Protein AF-A0AAV5N9G0-F1 (afdb_monomer_lite)

Foldseek 3Di:
DAWDWDDDVPDIDIDDPDVVNVVVVQCVPDPDHDDPVVVQVVQCPDPPDPDDDD

Structure (mmCIF, N/CA/C/O backbone):
data_AF-A0AAV5N9G0-F1
#
_entry.id   AF-A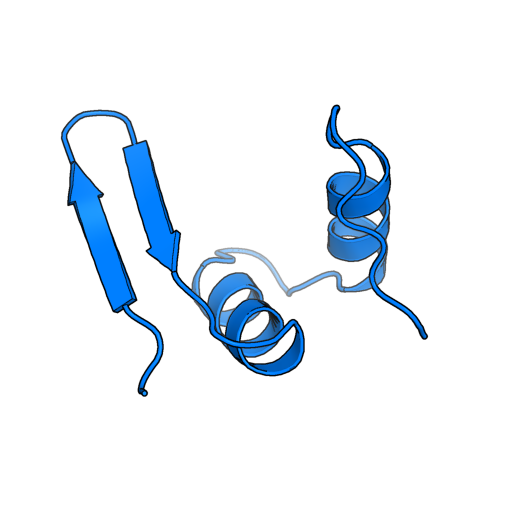0AAV5N9G0-F1
#
loop_
_atom_site.group_PDB
_atom_site.id
_atom_site.type_symbol
_atom_site.label_atom_id
_atom_site.label_alt_id
_atom_site.label_comp_id
_atom_site.label_asym_id
_atom_site.label_entity_id
_atom_site.label_seq_id
_atom_site.pdbx_PDB_ins_code
_atom_site.Cartn_x
_atom_site.Cartn_y
_atom_site.Cartn_z
_atom_site.occupancy
_atom_site.B_iso_or_equiv
_atom_site.auth_seq_id
_atom_site.auth_comp_id
_atom_site.auth_asym_id
_atom_site.auth_atom_id
_atom_site.pdbx_PDB_model_num
ATOM 1 N N . MET A 1 1 ? -9.962 10.271 10.467 1.00 63.91 1 MET A N 1
ATOM 2 C CA . MET A 1 1 ? -10.567 8.924 10.533 1.00 63.91 1 MET A CA 1
ATOM 3 C C . MET A 1 1 ? -9.480 7.878 10.336 1.00 63.91 1 MET A C 1
ATOM 5 O O . MET A 1 1 ? -8.741 7.992 9.378 1.00 63.91 1 MET A O 1
ATOM 9 N N . PRO A 1 2 ? -9.350 6.872 11.205 1.00 80.31 2 PRO A N 1
ATOM 10 C CA . PRO A 1 2 ? -8.325 5.847 11.026 1.00 80.31 2 PRO A CA 1
ATOM 11 C C . PRO A 1 2 ? -8.530 5.072 9.716 1.00 80.31 2 PRO A C 1
ATOM 13 O O . PRO A 1 2 ? -9.668 4.930 9.256 1.00 80.31 2 PRO A O 1
ATOM 16 N N . LEU A 1 3 ? -7.431 4.552 9.165 1.00 83.06 3 LEU A N 1
ATOM 17 C CA . LEU A 1 3 ? -7.420 3.573 8.080 1.00 83.06 3 LEU A CA 1
ATOM 18 C C . LEU A 1 3 ? -8.451 2.467 8.364 1.00 83.06 3 LEU A C 1
ATOM 20 O O . LEU A 1 3 ? -8.449 1.872 9.444 1.00 83.06 3 LEU A O 1
ATOM 24 N N . LYS A 1 4 ? -9.336 2.185 7.404 1.00 89.69 4 LYS A N 1
ATOM 25 C CA . LYS A 1 4 ? -10.317 1.096 7.519 1.00 89.69 4 LYS A CA 1
ATOM 26 C C . LYS A 1 4 ? -9.962 -0.016 6.550 1.00 89.69 4 LYS A C 1
ATOM 28 O O . LYS A 1 4 ? -9.987 0.192 5.340 1.00 89.69 4 LYS A O 1
ATOM 33 N N . ILE A 1 5 ? -9.690 -1.200 7.087 1.00 88.31 5 ILE A N 1
ATOM 34 C CA . ILE A 1 5 ? -9.441 -2.414 6.309 1.00 88.31 5 ILE A CA 1
ATOM 35 C C . ILE A 1 5 ? -10.630 -3.351 6.503 1.00 88.31 5 ILE A C 1
ATOM 37 O O . ILE A 1 5 ? -11.044 -3.620 7.631 1.00 88.31 5 ILE A O 1
ATOM 41 N N . ARG A 1 6 ? -11.197 -3.847 5.403 1.00 92.69 6 ARG A N 1
ATOM 42 C CA . ARG A 1 6 ? -12.247 -4.871 5.412 1.00 92.69 6 ARG A CA 1
ATOM 43 C C . ARG A 1 6 ? -11.801 -6.033 4.540 1.00 92.69 6 ARG A C 1
ATOM 45 O O . ARG A 1 6 ? -11.481 -5.833 3.373 1.00 92.69 6 ARG A O 1
ATOM 52 N N . VAL A 1 7 ? -11.807 -7.236 5.101 1.00 90.50 7 VAL A N 1
ATOM 53 C CA . VAL A 1 7 ? -11.530 -8.470 4.359 1.00 90.50 7 VAL A CA 1
ATOM 54 C C . VAL A 1 7 ? -12.859 -9.081 3.934 1.00 90.50 7 VAL A C 1
ATOM 56 O O . VAL A 1 7 ? -13.770 -9.233 4.747 1.00 90.50 7 VAL A O 1
ATOM 59 N N . MET A 1 8 ? -12.974 -9.403 2.654 1.00 95.62 8 MET A N 1
ATOM 60 C CA . MET A 1 8 ? -14.124 -10.065 2.050 1.00 95.62 8 MET A CA 1
ATOM 61 C C . MET A 1 8 ? -13.638 -11.309 1.293 1.00 95.62 8 MET A C 1
ATOM 63 O O . MET A 1 8 ? -12.449 -11.417 0.984 1.00 95.62 8 MET A O 1
ATOM 67 N N . PRO A 1 9 ? -14.520 -12.269 0.970 1.00 95.81 9 PRO A N 1
ATOM 68 C CA . PRO A 1 9 ? -14.132 -13.401 0.136 1.00 95.81 9 PRO A CA 1
ATOM 69 C C . PRO A 1 9 ? -13.571 -12.919 -1.210 1.00 95.81 9 PRO A C 1
ATOM 71 O O . PRO A 1 9 ? -14.283 -12.309 -2.003 1.00 95.81 9 PRO A O 1
ATOM 74 N N . GLY A 1 10 ? -12.282 -13.167 -1.451 1.00 92.50 10 GLY A N 1
ATOM 75 C CA . GLY A 1 10 ? -11.599 -12.815 -2.698 1.00 92.50 10 GLY A CA 1
ATOM 76 C C . GLY A 1 10 ? -11.099 -11.370 -2.820 1.00 92.50 10 GLY A C 1
ATOM 77 O O . GLY A 1 10 ? -10.452 -11.065 -3.818 1.00 92.50 10 GLY A O 1
ATOM 78 N N . CYS A 1 11 ? -11.341 -10.480 -1.847 1.00 90.31 11 CYS A N 1
ATOM 79 C CA . CYS A 1 11 ? -10.794 -9.120 -1.898 1.00 90.31 11 CYS A CA 1
ATOM 80 C C . CYS A 1 11 ? -10.575 -8.473 -0.522 1.00 90.31 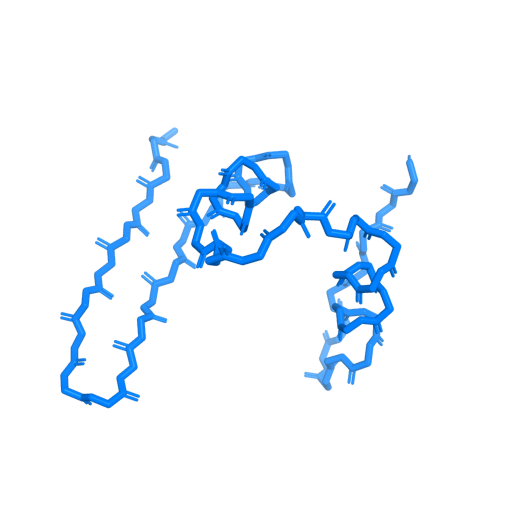11 CYS A C 1
ATOM 82 O O . CYS A 1 11 ? -11.183 -8.838 0.484 1.00 90.31 11 CYS A O 1
ATOM 84 N N . ILE A 1 12 ? -9.699 -7.468 -0.494 1.00 89.94 12 ILE A N 1
ATOM 85 C CA . ILE A 1 12 ? -9.485 -6.585 0.654 1.00 89.94 12 ILE A CA 1
ATOM 86 C C . ILE A 1 12 ? -9.855 -5.171 0.212 1.00 89.94 12 ILE A C 1
ATOM 88 O O . ILE A 1 12 ? -9.375 -4.690 -0.812 1.00 89.94 12 ILE A O 1
ATOM 92 N N . VAL A 1 13 ? -10.706 -4.503 0.987 1.00 90.00 13 VAL A N 1
ATOM 93 C CA . VAL A 1 13 ? -11.073 -3.100 0.776 1.00 90.00 13 VAL A CA 1
ATOM 94 C C . VAL A 1 13 ? -10.330 -2.253 1.800 1.00 90.00 13 VAL A C 1
ATOM 96 O O . VAL A 1 13 ? -10.561 -2.386 3.003 1.00 90.00 13 VAL A O 1
ATOM 99 N N . ILE A 1 14 ? -9.451 -1.377 1.314 1.00 88.06 14 ILE A N 1
ATOM 100 C CA . ILE A 1 14 ? -8.678 -0.436 2.128 1.00 88.06 14 ILE A CA 1
ATOM 101 C C . ILE A 1 14 ? -9.224 0.960 1.861 1.00 88.06 14 ILE A C 1
ATOM 103 O O . ILE A 1 14 ? -9.232 1.432 0.728 1.00 88.06 14 ILE A O 1
ATOM 107 N N . THR A 1 15 ? -9.707 1.621 2.905 1.00 88.00 15 THR A N 1
ATOM 108 C CA . THR A 1 15 ? -10.126 3.021 2.852 1.00 88.00 15 THR A CA 1
ATOM 109 C C . THR A 1 15 ? -9.138 3.848 3.660 1.00 88.00 15 THR A C 1
ATOM 111 O O . THR A 1 15 ? -9.111 3.755 4.889 1.00 88.00 15 THR A O 1
ATOM 114 N N . ALA A 1 16 ? -8.333 4.640 2.956 1.00 84.31 16 ALA A N 1
ATOM 115 C CA . ALA A 1 16 ? -7.399 5.607 3.521 1.00 84.31 16 ALA A CA 1
ATOM 116 C C . ALA A 1 16 ? -7.919 7.027 3.263 1.00 84.31 16 ALA A C 1
ATOM 118 O O . ALA A 1 16 ? -8.523 7.281 2.221 1.00 84.31 16 ALA A O 1
ATOM 119 N N . GLN A 1 17 ? -7.701 7.957 4.193 1.00 80.88 17 GLN A N 1
ATOM 120 C CA . GLN A 1 17 ? -8.081 9.358 3.969 1.00 80.88 17 GLN A CA 1
ATOM 121 C C . GLN A 1 17 ? -7.071 10.113 3.101 1.00 80.88 17 GLN A C 1
ATOM 123 O O . GLN A 1 17 ? -7.409 11.124 2.492 1.00 80.88 17 GLN A O 1
ATOM 128 N N . ASN A 1 18 ? -5.819 9.660 3.098 1.00 80.25 18 ASN A N 1
ATOM 129 C CA . ASN A 1 18 ? -4.720 10.239 2.338 1.00 80.25 18 ASN A CA 1
ATOM 130 C C . ASN A 1 18 ? -3.720 9.142 1.939 1.00 80.25 18 ASN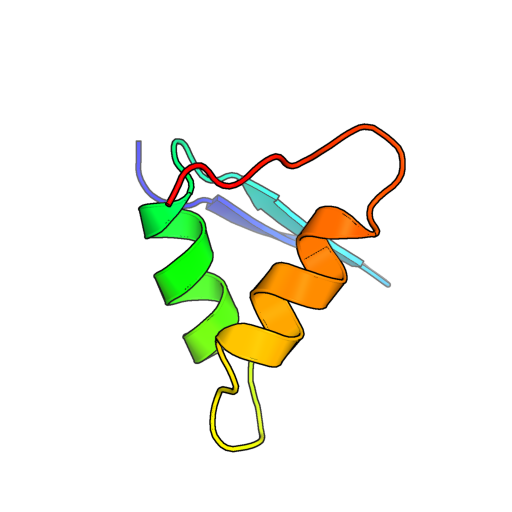 A C 1
ATOM 132 O O . ASN A 1 18 ? -3.771 8.018 2.443 1.00 80.25 18 ASN A O 1
ATOM 136 N N . ALA A 1 19 ? -2.802 9.478 1.034 1.00 77.44 19 ALA A N 1
ATOM 137 C CA . ALA A 1 19 ? -1.816 8.531 0.518 1.00 77.44 19 ALA A CA 1
ATOM 138 C C . ALA A 1 19 ? -0.823 8.036 1.589 1.00 77.44 19 ALA A C 1
ATOM 140 O O . ALA A 1 19 ? -0.366 6.901 1.503 1.00 77.44 19 ALA A O 1
ATOM 141 N N . ASN A 1 20 ? -0.534 8.828 2.628 1.00 81.31 20 ASN A N 1
ATOM 142 C CA . ASN A 1 20 ? 0.398 8.427 3.689 1.00 81.31 20 ASN A CA 1
ATOM 143 C C . ASN A 1 20 ? -0.151 7.258 4.519 1.00 81.31 20 ASN A C 1
ATOM 145 O O . ASN A 1 20 ? 0.576 6.312 4.807 1.00 81.31 20 ASN A O 1
ATOM 149 N N . GLU A 1 21 ? -1.444 7.282 4.857 1.00 83.38 21 GLU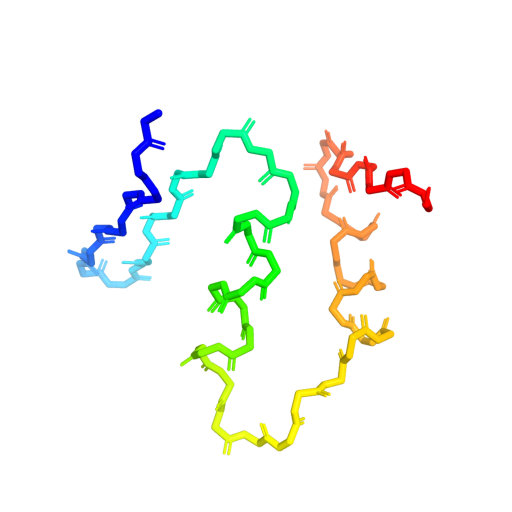 A N 1
ATOM 150 C CA . GLU A 1 21 ? -2.106 6.158 5.537 1.00 83.38 21 GLU A CA 1
ATOM 151 C C . GLU A 1 21 ? -2.123 4.890 4.664 1.00 83.38 21 GLU A C 1
ATOM 153 O O . GLU A 1 21 ? -1.978 3.776 5.173 1.00 83.38 21 GLU A O 1
ATOM 158 N N . LEU A 1 22 ? -2.273 5.053 3.344 1.00 82.81 22 LEU A N 1
ATOM 159 C CA . LEU A 1 22 ? -2.180 3.946 2.394 1.00 82.81 22 LEU A CA 1
ATOM 160 C C . LEU A 1 22 ? -0.762 3.356 2.370 1.00 82.81 22 LEU A C 1
ATOM 162 O O . LEU A 1 22 ? -0.627 2.135 2.329 1.00 82.81 22 LEU A O 1
ATOM 166 N N . TRP A 1 23 ? 0.281 4.188 2.454 1.00 85.44 23 TRP A N 1
ATOM 167 C CA . TRP A 1 23 ? 1.666 3.719 2.440 1.00 85.44 23 TRP A CA 1
ATOM 168 C C . TRP A 1 23 ? 2.008 2.800 3.606 1.00 85.44 23 TRP A C 1
ATOM 170 O O . TRP A 1 23 ? 2.488 1.691 3.370 1.00 85.44 23 TRP A O 1
ATOM 180 N N . SER A 1 24 ? 1.675 3.193 4.839 1.00 82.38 24 SER A N 1
ATOM 181 C CA . SER A 1 24 ? 1.868 2.325 6.010 1.00 82.38 24 SER A CA 1
ATOM 182 C C . SER A 1 24 ? 1.099 1.005 5.889 1.00 82.38 24 SER A C 1
ATOM 184 O O . SER A 1 24 ? 1.555 -0.033 6.363 1.00 82.38 24 SER A O 1
ATOM 186 N N . CYS A 1 25 ? -0.067 1.022 5.235 1.00 87.06 25 CYS A N 1
ATOM 187 C CA . CYS A 1 25 ? -0.838 -0.192 4.995 1.00 87.06 25 CYS A CA 1
ATOM 188 C C . CYS A 1 25 ? -0.165 -1.123 3.979 1.00 87.06 25 CYS A C 1
ATOM 190 O O . CYS A 1 25 ? -0.147 -2.333 4.186 1.00 87.06 25 CYS A O 1
ATOM 192 N N . LEU A 1 26 ? 0.350 -0.580 2.873 1.00 87.81 26 LEU A N 1
ATOM 193 C CA . LEU A 1 26 ? 0.977 -1.371 1.812 1.00 87.81 26 LEU A CA 1
ATOM 194 C C . LEU A 1 26 ? 2.254 -2.058 2.300 1.00 87.81 26 LEU A C 1
ATOM 196 O O . LEU A 1 26 ? 2.474 -3.223 1.976 1.00 87.81 26 LEU A O 1
ATOM 200 N N . GLU A 1 27 ? 3.043 -1.371 3.125 1.00 88.50 27 GLU A N 1
ATOM 201 C CA . GLU A 1 27 ? 4.218 -1.958 3.770 1.00 88.50 27 GLU A CA 1
ATOM 202 C C . GLU A 1 27 ? 3.828 -3.145 4.663 1.00 88.50 27 GLU A C 1
ATOM 204 O O . GLU A 1 27 ? 4.381 -4.234 4.517 1.00 88.50 27 GLU A O 1
ATOM 209 N N . GLY A 1 28 ? 2.804 -2.982 5.508 1.00 87.50 28 GLY A N 1
ATOM 210 C CA . GLY A 1 28 ? 2.314 -4.046 6.392 1.00 87.50 28 GLY A CA 1
ATOM 211 C C . GLY A 1 28 ? 1.662 -5.242 5.680 1.00 87.50 28 GLY A C 1
ATOM 212 O O . GLY A 1 28 ? 1.500 -6.295 6.293 1.00 87.50 28 GLY A O 1
ATOM 213 N N . LEU A 1 29 ? 1.284 -5.103 4.405 1.00 86.50 29 LEU A N 1
ATOM 214 C CA . LEU A 1 29 ? 0.730 -6.188 3.583 1.00 86.50 29 LEU A CA 1
ATOM 215 C C . LEU A 1 29 ? 1.804 -6.980 2.824 1.00 86.50 29 LEU A C 1
ATOM 217 O O . LEU A 1 29 ? 1.497 -8.024 2.244 1.00 86.50 29 LEU A O 1
ATOM 221 N N . SER A 1 30 ? 3.046 -6.497 2.796 1.00 88.19 30 SER A N 1
ATOM 222 C CA . SER A 1 30 ? 4.119 -7.136 2.043 1.00 88.19 30 SER A CA 1
ATOM 223 C C . SER A 1 30 ? 4.736 -8.301 2.821 1.00 88.19 30 SER A C 1
ATOM 225 O O . SER A 1 30 ? 5.161 -8.154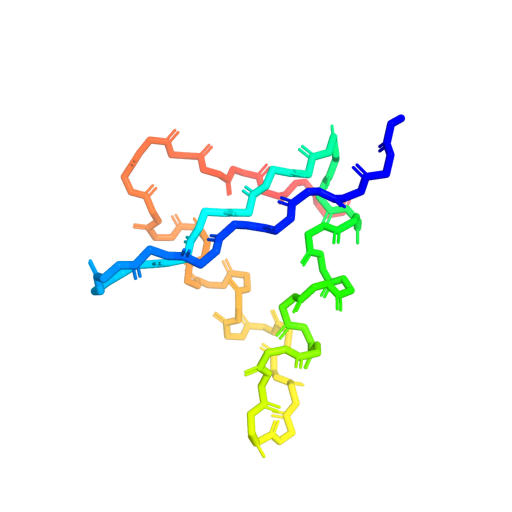 3.962 1.00 88.19 30 SER A O 1
ATOM 227 N N . ILE A 1 31 ? 4.828 -9.470 2.180 1.00 88.50 31 ILE A N 1
ATOM 228 C CA . ILE A 1 31 ? 5.550 -10.639 2.720 1.00 88.50 31 ILE A CA 1
ATOM 229 C C . ILE A 1 31 ? 7.059 -10.525 2.435 1.00 88.50 31 ILE A C 1
ATOM 231 O O . ILE A 1 31 ? 7.886 -11.042 3.183 1.00 88.50 31 ILE A O 1
ATOM 235 N N . ALA A 1 32 ? 7.419 -9.849 1.343 1.00 91.62 32 ALA A N 1
ATOM 236 C CA . ALA A 1 32 ? 8.797 -9.539 0.973 1.00 91.62 32 ALA A CA 1
ATOM 237 C C . ALA A 1 32 ? 9.205 -8.152 1.508 1.00 91.62 32 ALA A C 1
ATOM 239 O O . ALA A 1 32 ? 8.326 -7.367 1.878 1.00 91.62 32 ALA A O 1
ATOM 240 N N . PRO A 1 33 ? 10.507 -7.799 1.509 1.00 92.88 33 PRO A N 1
ATOM 241 C CA . PRO A 1 33 ? 10.929 -6.424 1.759 1.00 92.88 33 PRO A CA 1
ATOM 242 C C . PRO A 1 33 ? 10.157 -5.446 0.869 1.00 92.88 33 PRO A C 1
ATOM 244 O O . PRO A 1 33 ? 10.040 -5.659 -0.340 1.00 92.88 33 PRO A O 1
ATOM 247 N N . PHE A 1 34 ? 9.593 -4.405 1.478 1.00 92.00 34 PHE A N 1
ATOM 248 C CA . PHE A 1 34 ? 8.716 -3.478 0.777 1.00 92.00 34 PHE A CA 1
ATOM 249 C C . PHE A 1 34 ? 9.502 -2.616 -0.221 1.00 92.00 34 PHE A C 1
ATOM 251 O O . PHE A 1 34 ? 10.416 -1.885 0.155 1.00 92.00 34 PHE A O 1
ATOM 258 N N . ASP A 1 35 ? 9.128 -2.687 -1.501 1.00 92.31 35 ASP A N 1
ATOM 259 C CA . ASP A 1 35 ? 9.675 -1.843 -2.565 1.00 92.31 35 ASP A CA 1
ATOM 260 C C . ASP A 1 35 ? 8.701 -0.697 -2.876 1.00 92.31 35 ASP A C 1
ATOM 262 O O . ASP A 1 35 ? 7.738 -0.839 -3.639 1.00 92.31 35 ASP A O 1
ATOM 266 N N . ALA A 1 36 ? 8.982 0.470 -2.294 1.00 88.88 36 ALA A N 1
ATOM 267 C CA . ALA A 1 36 ? 8.189 1.677 -2.501 1.00 88.88 36 ALA A CA 1
ATOM 268 C C . ALA A 1 36 ? 8.148 2.116 -3.978 1.00 88.88 36 ALA A C 1
ATOM 270 O O . ALA A 1 36 ? 7.118 2.596 -4.454 1.00 88.88 36 ALA A O 1
ATOM 271 N N . SER A 1 37 ? 9.231 1.909 -4.737 1.00 90.12 37 SER A N 1
ATOM 272 C CA . SER A 1 37 ? 9.289 2.289 -6.155 1.00 90.12 37 SER A CA 1
ATOM 273 C C . SER A 1 37 ? 8.388 1.400 -7.007 1.00 90.12 37 SER A C 1
ATOM 275 O O . SER A 1 37 ? 7.685 1.890 -7.898 1.00 90.12 37 SER A O 1
ATOM 277 N N . ALA A 1 38 ? 8.367 0.095 -6.724 1.00 89.81 38 ALA A N 1
ATOM 278 C CA . ALA A 1 38 ? 7.443 -0.835 -7.363 1.00 89.81 38 ALA A CA 1
ATOM 279 C C . ALA A 1 38 ? 5.984 -0.493 -7.035 1.00 89.81 38 ALA A C 1
ATOM 281 O O . ALA A 1 38 ? 5.145 -0.475 -7.939 1.00 89.81 38 ALA A O 1
ATOM 282 N N . ALA A 1 39 ? 5.689 -0.151 -5.779 1.00 88.25 39 ALA A N 1
ATOM 283 C CA . ALA A 1 39 ? 4.342 0.213 -5.356 1.00 88.25 39 ALA A CA 1
ATOM 284 C C . ALA A 1 39 ? 3.850 1.518 -6.016 1.00 88.25 39 ALA A C 1
ATOM 286 O O . ALA A 1 39 ? 2.724 1.567 -6.511 1.00 88.25 39 ALA A O 1
ATOM 287 N N . VAL A 1 40 ? 4.704 2.545 -6.133 1.00 87.38 40 VAL A N 1
ATOM 288 C CA . VAL A 1 40 ? 4.392 3.776 -6.887 1.00 87.38 40 VAL A CA 1
ATOM 289 C C . VAL A 1 40 ? 4.139 3.469 -8.362 1.00 87.38 40 VAL A C 1
ATOM 291 O O . VAL A 1 40 ? 3.171 3.968 -8.939 1.00 87.38 40 VAL A O 1
ATOM 294 N N . ARG A 1 41 ? 4.977 2.634 -8.990 1.00 88.00 41 ARG A N 1
ATOM 295 C CA . ARG A 1 41 ? 4.790 2.234 -10.393 1.00 88.00 41 ARG A CA 1
ATOM 296 C C . ARG A 1 41 ? 3.460 1.506 -10.594 1.00 88.00 41 ARG A C 1
ATOM 298 O O . ARG A 1 41 ? 2.769 1.782 -11.571 1.00 88.00 41 ARG A O 1
ATOM 305 N N . TRP A 1 42 ? 3.099 0.618 -9.670 1.00 85.69 42 TRP A N 1
ATOM 306 C CA . TRP A 1 42 ? 1.819 -0.084 -9.684 1.00 85.69 42 TRP A CA 1
ATOM 307 C C . TRP A 1 42 ? 0.632 0.881 -9.539 1.00 85.69 42 TRP A C 1
ATOM 309 O O . TRP A 1 42 ? -0.278 0.836 -10.364 1.00 85.69 42 TRP A O 1
ATOM 319 N N . LEU A 1 43 ? 0.676 1.813 -8.578 1.00 83.50 43 LEU A N 1
ATOM 320 C CA . LEU A 1 43 ? -0.376 2.822 -8.383 1.00 83.50 43 LEU A CA 1
ATOM 321 C C . LEU A 1 43 ? -0.560 3.724 -9.611 1.00 83.50 43 LEU A C 1
ATOM 323 O O . LEU A 1 43 ? -1.690 3.974 -10.027 1.00 83.50 43 LEU A O 1
ATOM 327 N N . ARG A 1 44 ? 0.541 4.161 -10.237 1.00 83.62 44 ARG A N 1
ATOM 328 C CA . ARG A 1 44 ? 0.511 4.965 -11.473 1.00 83.62 44 ARG A CA 1
ATOM 329 C C . ARG A 1 44 ? -0.106 4.215 -12.657 1.00 83.62 44 ARG A C 1
ATOM 331 O O . ARG A 1 44 ? -0.643 4.851 -13.558 1.00 83.62 44 ARG A O 1
ATOM 338 N N . GLY A 1 45 ? -0.030 2.885 -12.665 1.00 83.31 45 GLY A N 1
ATOM 339 C CA . GLY A 1 45 ? -0.642 2.036 -13.687 1.00 83.31 45 GLY A CA 1
ATOM 340 C C . GLY A 1 45 ? -2.138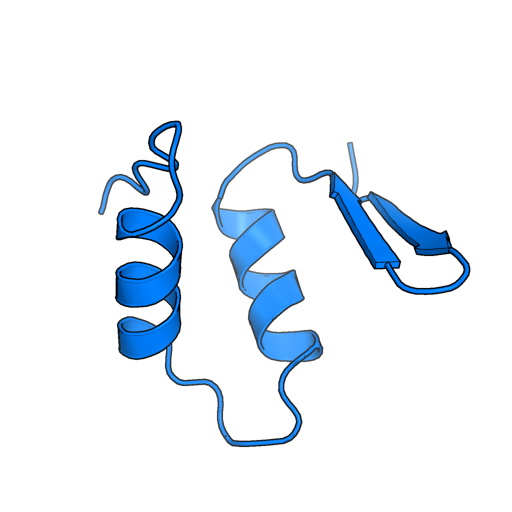 1.781 -13.484 1.00 83.31 45 GLY A C 1
ATOM 341 O O . GLY A 1 45 ? -2.762 1.175 -14.354 1.00 83.31 45 GLY A O 1
ATOM 342 N N . TYR A 1 46 ? -2.726 2.209 -12.360 1.00 81.38 46 TYR A N 1
ATOM 343 C CA . TYR A 1 46 ? -4.125 1.925 -12.058 1.00 81.38 46 TYR A CA 1
ATOM 344 C C . TYR A 1 46 ? -5.073 2.762 -12.942 1.00 81.38 46 TYR A C 1
ATOM 346 O O . TYR A 1 46 ? -4.990 3.999 -12.944 1.00 81.38 46 TYR A O 1
ATOM 354 N N . PRO A 1 47 ? -6.008 2.129 -13.676 1.00 73.00 47 PRO A N 1
ATOM 355 C CA . PRO A 1 47 ? -6.971 2.847 -14.504 1.00 73.00 47 PRO A CA 1
ATOM 356 C C . PRO A 1 47 ? -7.886 3.703 -13.618 1.00 73.00 47 PRO A C 1
ATOM 358 O O . PRO A 1 47 ? -8.563 3.194 -12.729 1.00 73.00 47 PRO A O 1
ATOM 361 N N . GLY A 1 48 ? -7.889 5.018 -13.848 1.00 69.00 48 GLY A N 1
ATOM 362 C CA . GLY A 1 48 ? -8.591 5.993 -13.001 1.00 69.00 48 GLY A CA 1
ATOM 363 C C . GLY A 1 48 ? -7.675 6.913 -12.186 1.00 69.00 48 GLY A C 1
ATOM 364 O O . GLY A 1 48 ? -8.182 7.807 -11.521 1.00 69.00 48 GLY A O 1
ATOM 365 N N . GLY A 1 49 ? -6.349 6.746 -12.283 1.00 58.78 49 GLY A N 1
ATOM 366 C CA . GLY A 1 49 ? -5.378 7.771 -11.895 1.00 58.78 49 GLY A CA 1
ATOM 367 C C . GLY A 1 49 ? -5.267 8.005 -10.389 1.00 58.78 49 GLY A C 1
ATOM 368 O O . GLY A 1 49 ? -5.579 9.089 -9.902 1.00 58.78 49 GLY A O 1
ATOM 369 N N . LEU A 1 50 ? -4.737 7.024 -9.653 1.00 65.50 50 LEU A N 1
ATOM 370 C CA . LEU A 1 50 ? -4.171 7.270 -8.322 1.00 65.50 50 LEU A CA 1
ATOM 371 C C . LEU A 1 50 ? -2.820 7.986 -8.488 1.00 65.50 50 LEU A C 1
ATOM 373 O O . LEU A 1 50 ? -1.751 7.383 -8.420 1.00 65.50 50 LEU A O 1
ATOM 377 N N . MET A 1 51 ? -2.872 9.288 -8.775 1.00 62.75 51 MET A N 1
ATOM 378 C CA . MET A 1 51 ? -1.689 10.148 -8.800 1.00 62.75 51 MET A CA 1
ATOM 379 C C . MET A 1 51 ? -1.233 10.388 -7.360 1.00 62.75 51 MET A C 1
ATOM 381 O O . MET A 1 51 ? -1.806 11.209 -6.648 1.00 62.75 51 MET A O 1
ATOM 385 N N . VAL A 1 52 ? -0.206 9.664 -6.922 1.00 60.47 52 VAL A N 1
ATOM 386 C CA . VAL A 1 52 ? 0.525 10.027 -5.706 1.00 60.47 52 VAL A CA 1
ATOM 387 C C . VAL A 1 52 ? 1.439 11.194 -6.081 1.00 60.47 52 VAL A C 1
ATOM 389 O O . VAL A 1 52 ? 2.370 11.009 -6.868 1.00 60.47 52 VAL A O 1
ATOM 392 N N . THR A 1 53 ? 1.123 12.401 -5.608 1.00 52.25 53 THR A N 1
ATOM 393 C CA . THR A 1 53 ? 2.039 13.550 -5.679 1.00 52.25 53 THR A CA 1
ATOM 394 C C . THR A 1 53 ? 3.250 13.259 -4.798 1.00 52.25 53 THR A C 1
ATOM 396 O O . THR A 1 53 ? 3.061 12.770 -3.683 1.00 52.25 53 THR A O 1
ATOM 399 N N . GLU A 1 54 ? 4.450 13.498 -5.338 1.00 50.25 54 GLU A N 1
ATOM 400 C CA . GLU A 1 54 ? 5.744 13.293 -4.663 1.00 50.25 54 GLU A CA 1
ATOM 401 C C . GLU A 1 54 ? 5.856 14.031 -3.324 1.00 50.25 54 GLU A C 1
ATOM 403 O O . GLU A 1 54 ? 5.300 15.150 -3.211 1.00 50.25 54 GLU A O 1
#

pLDDT: mean 82.99, std 10.63, range [50.25, 95.81]

Radius of gyration: 11.66 Å; chains: 1; bounding box: 25×27×26 Å

Sequence (54 aa):
MPLKIRVMPGCIVITAQNANELWSCLEGLSIAPFDASAAVRWLRGYPGGLMVTE

Secondary structure (DSSP, 8-state):
---EEEEETTEEEEE-SSHHHHHHHHHHH-SSPP-HHHHHHHHHTSTT------

Organism: NCBI:txid82981